Protein AF-A0A6P0ITP3-F1 (afdb_monomer_lite)

Secondary structure (DSSP, 8-state):
-HHHHHHHHHHHHHHHTTSS-S-HHHHHHHHHHTTSEEEETTEEEES-HHHHHHHHH-----

Sequence (62 aa):
GLACIQHFSLRLVLYRNKYIPWNYARFLDYAADRIFLQKVGGGYIFIHRMLMEHFAEMELEN

Foldseek 3Di:
DVVVVVVVVVVVVCVVVVVDPPDPVVVLVVCVVVQQWDDDPPDIDGPDPVSVVVVVPDDPDD

Radius of gyration: 14.96 Å; chains: 1; bounding box: 39×19×29 Å

pLDDT: mean 82.4, std 9.88, range [51.72, 93.56]

Structure (mmCIF, N/CA/C/O backbone):
data_AF-A0A6P0ITP3-F1
#
_entry.id   AF-A0A6P0ITP3-F1
#
loop_
_atom_site.group_PDB
_atom_site.id
_atom_site.type_symbol
_atom_site.label_atom_id
_atom_site.label_alt_id
_atom_site.label_comp_id
_atom_site.label_asym_id
_atom_site.label_entity_id
_atom_site.label_seq_id
_atom_site.pdbx_PDB_ins_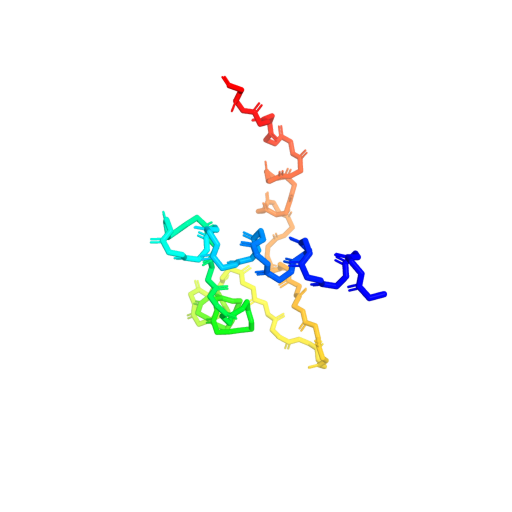code
_atom_site.Cartn_x
_atom_site.Cartn_y
_atom_site.Cartn_z
_atom_site.occupancy
_atom_site.B_iso_or_equiv
_atom_site.auth_seq_id
_atom_site.auth_comp_id
_atom_site.auth_asym_id
_atom_site.auth_atom_id
_atom_site.pdbx_PDB_model_num
ATOM 1 N N . GLY A 1 1 ? 27.094 5.892 -10.462 1.00 61.50 1 GLY A N 1
ATOM 2 C CA . GLY A 1 1 ? 27.069 4.415 -10.543 1.00 61.50 1 GLY A CA 1
ATOM 3 C C . GLY A 1 1 ? 26.937 3.749 -9.182 1.00 61.50 1 GLY A C 1
ATOM 4 O O . GLY A 1 1 ? 26.025 2.957 -8.997 1.00 61.50 1 GLY A O 1
ATOM 5 N N . LEU A 1 2 ? 27.809 4.083 -8.222 1.00 66.12 2 LEU A N 1
ATOM 6 C CA . LEU A 1 2 ? 27.896 3.411 -6.916 1.00 66.12 2 LEU A CA 1
ATOM 7 C C . LEU A 1 2 ? 26.618 3.505 -6.055 1.00 66.12 2 LEU A C 1
ATOM 9 O O . LEU A 1 2 ? 26.228 2.516 -5.448 1.00 66.12 2 LEU A O 1
ATOM 13 N N . ALA A 1 3 ? 25.924 4.650 -6.066 1.00 65.88 3 ALA A N 1
ATO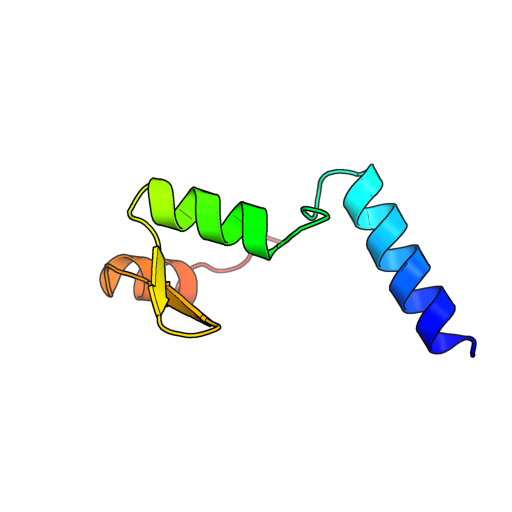M 14 C CA . ALA A 1 3 ? 24.665 4.833 -5.335 1.00 65.88 3 ALA A CA 1
ATOM 15 C C . ALA A 1 3 ? 23.556 3.873 -5.811 1.00 65.88 3 ALA A C 1
ATOM 17 O O . ALA A 1 3 ? 22.872 3.266 -4.993 1.00 65.88 3 ALA A O 1
ATOM 18 N N . CYS A 1 4 ? 23.420 3.648 -7.123 1.00 68.62 4 CYS A N 1
ATOM 19 C CA . CYS A 1 4 ? 22.445 2.693 -7.661 1.00 68.62 4 CYS A CA 1
ATOM 20 C C . CYS A 1 4 ? 22.757 1.258 -7.216 1.00 68.62 4 CYS A C 1
ATOM 22 O O . CYS A 1 4 ? 21.845 0.502 -6.894 1.00 68.62 4 CYS A O 1
ATOM 24 N N . ILE A 1 5 ? 24.046 0.902 -7.157 1.00 74.88 5 ILE A N 1
ATOM 25 C CA . ILE A 1 5 ? 24.508 -0.416 -6.706 1.00 74.88 5 ILE A CA 1
ATOM 26 C C . ILE A 1 5 ? 24.229 -0.590 -5.211 1.00 74.88 5 ILE A C 1
ATOM 28 O O . ILE A 1 5 ? 23.699 -1.620 -4.816 1.00 74.88 5 ILE A O 1
ATOM 32 N N . GLN A 1 6 ? 24.512 0.417 -4.383 1.00 75.25 6 GLN A N 1
ATOM 33 C CA . GLN A 1 6 ? 24.221 0.366 -2.947 1.00 75.25 6 GLN A CA 1
ATOM 34 C C . GLN A 1 6 ? 22.715 0.257 -2.668 1.00 75.25 6 GLN A C 1
ATOM 36 O O . GLN A 1 6 ? 22.306 -0.603 -1.890 1.00 75.25 6 GLN A O 1
ATOM 41 N N . HIS A 1 7 ? 21.878 1.044 -3.351 1.00 74.19 7 HIS A N 1
ATOM 42 C CA . HIS A 1 7 ? 20.419 0.946 -3.221 1.00 74.19 7 HIS A CA 1
ATOM 43 C C . HIS A 1 7 ? 19.869 -0.402 -3.708 1.00 74.19 7 HIS A C 1
ATOM 45 O O . HIS A 1 7 ? 18.955 -0.952 -3.090 1.00 74.19 7 HIS A O 1
ATOM 51 N N . PHE A 1 8 ? 20.420 -0.955 -4.792 1.00 77.06 8 PHE A N 1
ATOM 52 C CA . PHE A 1 8 ? 20.013 -2.263 -5.304 1.00 77.06 8 PHE A CA 1
ATOM 53 C C . PHE A 1 8 ? 20.444 -3.397 -4.369 1.00 77.06 8 PHE A C 1
ATOM 55 O O . PHE A 1 8 ? 19.632 -4.262 -4.050 1.00 77.06 8 PHE A O 1
ATOM 62 N N . SER A 1 9 ? 21.678 -3.357 -3.864 1.00 80.75 9 SER A N 1
ATOM 63 C CA . SER A 1 9 ? 22.183 -4.308 -2.872 1.00 80.75 9 SER A CA 1
ATOM 64 C C . SER A 1 9 ? 21.371 -4.258 -1.581 1.00 80.75 9 SER A C 1
ATOM 66 O O . SER A 1 9 ? 21.003 -5.308 -1.063 1.00 80.75 9 SER A O 1
ATOM 68 N N . LEU A 1 10 ? 21.006 -3.065 -1.098 1.00 80.75 10 LEU A N 1
ATOM 69 C CA . LEU A 1 10 ? 20.141 -2.915 0.073 1.00 80.75 10 LEU A CA 1
ATOM 70 C C . LEU A 1 10 ? 18.760 -3.541 -0.169 1.00 80.75 10 LEU A C 1
ATOM 72 O O . LEU A 1 10 ? 18.298 -4.338 0.645 1.00 80.75 10 LEU A O 1
ATOM 76 N N . ARG A 1 11 ? 18.126 -3.257 -1.316 1.00 77.44 11 ARG A N 1
ATOM 77 C CA . ARG A 1 11 ? 16.855 -3.899 -1.696 1.00 77.44 11 ARG A CA 1
ATOM 78 C C . ARG A 1 11 ? 16.984 -5.417 -1.808 1.00 77.44 11 ARG A C 1
ATOM 80 O O . ARG A 1 11 ? 16.077 -6.129 -1.387 1.00 77.44 11 ARG A O 1
ATOM 87 N N . LEU A 1 12 ? 18.099 -5.916 -2.339 1.00 78.94 12 LEU A N 1
ATOM 88 C CA . LEU A 1 12 ? 18.352 -7.347 -2.481 1.00 78.94 12 LEU A CA 1
ATOM 89 C C . LEU A 1 12 ? 18.493 -8.026 -1.114 1.00 78.94 12 LEU A C 1
ATOM 91 O O . LEU A 1 12 ? 17.869 -9.058 -0.882 1.00 78.94 12 LEU A O 1
ATOM 95 N N . VAL A 1 13 ? 19.266 -7.437 -0.200 1.00 81.88 13 VAL A N 1
ATOM 96 C CA . VAL A 1 13 ? 19.452 -7.949 1.166 1.00 81.88 13 VAL A CA 1
ATOM 97 C C . VAL A 1 13 ? 18.125 -7.947 1.929 1.00 81.88 13 VAL A C 1
ATOM 99 O O . VAL A 1 13 ? 17.740 -8.973 2.488 1.00 81.88 13 VAL A O 1
ATOM 102 N N . LEU A 1 14 ? 17.380 -6.839 1.891 1.00 77.94 14 LEU A N 1
ATOM 103 C CA . LEU A 1 14 ? 16.083 -6.723 2.564 1.00 77.94 14 LEU A CA 1
ATOM 104 C C . LEU A 1 14 ? 15.037 -7.693 1.991 1.00 77.94 14 LEU A C 1
ATOM 106 O O . LEU A 1 14 ? 14.263 -8.275 2.751 1.00 77.94 14 LEU A O 1
ATOM 110 N N . TYR A 1 15 ? 15.033 -7.914 0.671 1.00 74.50 15 TYR A N 1
ATOM 111 C CA . TYR A 1 15 ? 14.153 -8.896 0.037 1.00 74.50 15 TYR A CA 1
ATOM 112 C C . TYR A 1 15 ? 14.518 -10.332 0.426 1.00 74.50 15 TYR A C 1
ATOM 114 O O . TYR A 1 15 ? 13.638 -11.119 0.778 1.00 74.50 15 TYR A O 1
ATOM 122 N N . ARG A 1 16 ? 15.814 -10.681 0.411 1.00 74.19 16 ARG A N 1
ATOM 123 C CA . ARG A 1 16 ? 16.277 -12.021 0.817 1.00 74.19 16 ARG A CA 1
ATOM 124 C C . ARG A 1 16 ? 15.945 -12.328 2.273 1.00 74.19 16 ARG A C 1
ATOM 126 O O . ARG A 1 16 ? 15.616 -13.468 2.583 1.00 74.19 16 ARG A O 1
ATOM 133 N N . ASN A 1 17 ? 15.959 -11.310 3.125 1.00 74.69 17 ASN A N 1
ATOM 134 C CA . ASN A 1 17 ? 15.579 -11.418 4.527 1.00 74.69 17 ASN A CA 1
ATOM 135 C C . ASN A 1 17 ? 14.055 -11.331 4.771 1.00 74.69 17 ASN A C 1
ATOM 137 O O . ASN A 1 17 ? 13.631 -11.311 5.920 1.00 74.69 17 ASN A O 1
ATOM 141 N N . LYS A 1 18 ? 13.220 -11.297 3.718 1.00 67.38 18 LYS A N 1
ATOM 142 C CA . LYS A 1 18 ? 11.745 -11.178 3.778 1.00 67.38 18 LYS A CA 1
ATOM 143 C C . LYS A 1 18 ? 11.212 -9.915 4.475 1.00 67.38 18 LYS A C 1
ATOM 145 O O . LYS A 1 18 ? 10.012 -9.835 4.719 1.00 67.38 18 LYS A O 1
ATOM 150 N N . TYR A 1 19 ? 12.058 -8.917 4.739 1.00 66.25 19 TYR A N 1
ATOM 151 C CA . TYR A 1 19 ? 11.639 -7.653 5.355 1.00 66.25 19 TYR A CA 1
ATOM 152 C C . TYR A 1 19 ? 10.873 -6.749 4.389 1.00 66.25 19 TYR A C 1
ATOM 154 O O . TYR A 1 19 ? 10.064 -5.937 4.824 1.00 66.25 19 TYR A O 1
ATOM 162 N N . ILE A 1 20 ? 11.109 -6.884 3.078 1.00 68.62 20 ILE A N 1
ATOM 163 C CA . ILE A 1 20 ? 10.374 -6.129 2.059 1.00 68.62 20 ILE A CA 1
ATOM 164 C C . ILE A 1 20 ? 9.844 -7.053 0.957 1.00 68.62 20 ILE A C 1
ATOM 166 O O . ILE A 1 20 ? 10.560 -7.954 0.508 1.00 68.62 20 ILE A O 1
ATOM 170 N N . PRO A 1 21 ? 8.613 -6.841 0.465 1.00 71.62 21 PRO A N 1
ATOM 171 C CA . PRO A 1 21 ? 8.125 -7.531 -0.719 1.00 71.62 21 PRO A CA 1
ATOM 172 C C . PRO A 1 21 ? 8.824 -6.984 -1.974 1.00 71.62 21 PRO A C 1
ATOM 174 O O . PRO A 1 21 ? 8.925 -5.776 -2.165 1.00 71.62 21 PRO A O 1
ATOM 177 N N . TRP A 1 22 ? 9.261 -7.872 -2.878 1.00 69.75 22 TRP A N 1
ATOM 178 C CA . TRP A 1 22 ? 9.850 -7.480 -4.174 1.00 69.75 22 TRP A CA 1
ATOM 179 C C . TRP A 1 22 ? 8.918 -6.595 -5.002 1.00 69.75 22 TRP A C 1
ATOM 181 O O . TRP A 1 22 ? 9.352 -5.716 -5.742 1.00 69.75 22 TRP A O 1
ATOM 191 N N . ASN A 1 23 ? 7.617 -6.841 -4.864 1.00 78.62 23 ASN A N 1
ATOM 192 C CA . ASN A 1 23 ? 6.575 -6.096 -5.533 1.00 78.62 23 ASN A CA 1
ATOM 193 C C . ASN A 1 23 ? 5.665 -5.455 -4.482 1.00 78.62 23 ASN A C 1
ATOM 195 O O . ASN A 1 23 ? 4.706 -6.071 -4.016 1.00 78.62 23 ASN A O 1
ATOM 199 N N . TYR A 1 24 ? 5.981 -4.211 -4.123 1.00 80.19 24 TYR A N 1
ATOM 200 C CA . TYR A 1 24 ? 5.140 -3.396 -3.250 1.00 80.19 24 TYR A CA 1
ATOM 201 C C . TYR A 1 24 ? 3.719 -3.259 -3.797 1.00 80.19 24 TYR A C 1
ATOM 203 O O . TYR A 1 24 ? 2.781 -3.333 -3.016 1.00 80.19 24 TYR A O 1
ATOM 211 N N . ALA A 1 25 ? 3.538 -3.155 -5.119 1.00 85.44 25 ALA A N 1
ATOM 212 C CA . ALA A 1 25 ? 2.200 -3.118 -5.701 1.00 85.44 25 ALA A CA 1
ATOM 213 C C . ALA A 1 25 ? 1.431 -4.410 -5.398 1.00 85.44 25 ALA A C 1
ATOM 215 O O . ALA A 1 25 ? 0.296 -4.326 -4.968 1.00 85.44 25 ALA A O 1
ATOM 216 N N . ARG A 1 26 ? 2.067 -5.590 -5.473 1.00 85.56 26 ARG A N 1
ATOM 217 C CA . ARG A 1 26 ? 1.416 -6.862 -5.101 1.00 85.56 26 ARG A CA 1
ATOM 218 C C . ARG A 1 26 ? 1.024 -6.918 -3.622 1.00 85.56 26 ARG A C 1
ATOM 220 O O . ARG A 1 26 ? 0.001 -7.498 -3.284 1.00 85.56 26 ARG A O 1
ATOM 227 N N . PHE A 1 27 ? 1.845 -6.356 -2.736 1.00 86.38 27 PHE A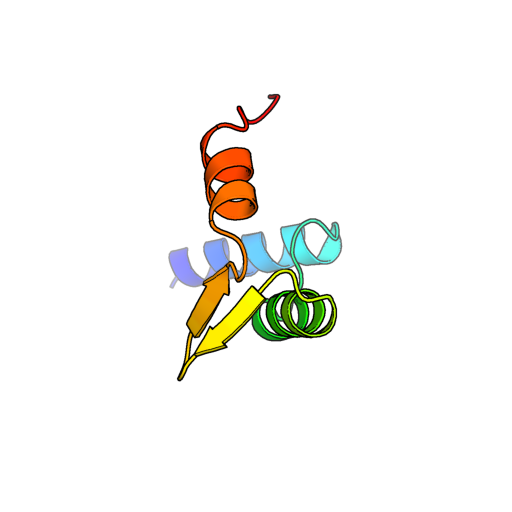 N 1
ATOM 228 C CA . PHE A 1 27 ? 1.513 -6.273 -1.311 1.00 86.38 27 PHE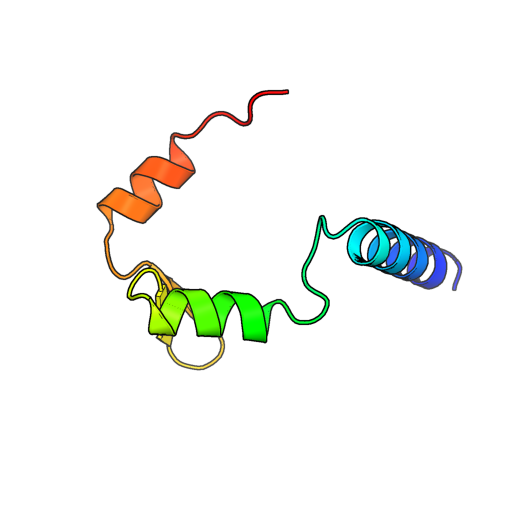 A CA 1
ATOM 229 C C . PHE A 1 27 ? 0.343 -5.314 -1.055 1.00 86.38 27 PHE A C 1
ATOM 231 O O . PHE A 1 27 ? -0.577 -5.655 -0.318 1.00 86.38 27 PHE A O 1
ATOM 238 N N . LEU A 1 28 ? 0.358 -4.142 -1.692 1.00 89.06 28 LEU A N 1
ATOM 239 C CA . LEU A 1 28 ? -0.703 -3.145 -1.568 1.00 89.06 28 LEU A CA 1
ATOM 240 C C . LEU A 1 28 ? -2.008 -3.616 -2.224 1.00 89.06 28 LEU A C 1
ATOM 242 O O . LEU A 1 28 ? -3.073 -3.386 -1.662 1.00 89.06 28 LEU A O 1
ATOM 246 N N . ASP A 1 29 ? -1.929 -4.341 -3.340 1.00 90.12 29 ASP A N 1
ATOM 247 C CA . ASP A 1 29 ? -3.067 -5.015 -3.971 1.00 90.12 29 ASP A CA 1
ATOM 248 C C . ASP A 1 29 ? -3.646 -6.085 -3.030 1.00 90.12 29 ASP A C 1
ATOM 250 O O . ASP A 1 29 ? -4.848 -6.111 -2.809 1.00 90.12 29 ASP A O 1
ATOM 254 N N . TYR A 1 30 ? -2.810 -6.895 -2.367 1.00 89.56 30 TYR A N 1
ATOM 255 C CA . TYR A 1 30 ? -3.286 -7.854 -1.361 1.00 89.56 30 TYR A CA 1
ATOM 256 C C . TYR A 1 30 ? -3.963 -7.171 -0.159 1.00 89.56 30 TYR A C 1
ATOM 258 O O . TYR A 1 30 ? -4.977 -7.649 0.348 1.00 89.56 30 TYR A O 1
ATOM 266 N N . ALA A 1 31 ? -3.424 -6.043 0.310 1.00 89.06 31 ALA A N 1
ATOM 267 C CA . ALA A 1 31 ? -4.066 -5.244 1.351 1.00 89.06 31 ALA A CA 1
ATOM 268 C C . ALA A 1 31 ? -5.386 -4.619 0.859 1.00 89.06 31 ALA A C 1
ATOM 270 O O . ALA A 1 31 ? -6.326 -4.484 1.645 1.00 89.06 31 ALA A O 1
ATOM 271 N N . ALA A 1 32 ? -5.483 -4.291 -0.432 1.00 91.50 32 ALA A N 1
ATOM 272 C CA . ALA A 1 32 ? -6.720 -3.828 -1.043 1.00 91.50 32 ALA A CA 1
ATOM 273 C C . ALA A 1 32 ? -7.777 -4.938 -1.154 1.00 91.50 32 ALA A C 1
ATOM 275 O O . ALA A 1 32 ? -8.926 -4.716 -0.776 1.00 91.50 32 ALA A O 1
ATOM 276 N N . ASP A 1 33 ? -7.382 -6.157 -1.534 1.00 91.50 33 ASP A N 1
ATOM 277 C CA . ASP A 1 33 ? -8.257 -7.342 -1.541 1.00 91.50 33 ASP A CA 1
ATOM 278 C C . ASP A 1 33 ? -8.812 -7.662 -0.142 1.00 91.50 33 ASP A C 1
ATOM 280 O O . ASP A 1 33 ? -9.906 -8.205 0.009 1.00 91.50 33 ASP A O 1
ATOM 284 N N . ARG A 1 34 ? -8.057 -7.314 0.906 1.00 91.38 34 ARG A N 1
ATOM 285 C CA . ARG A 1 34 ? -8.444 -7.471 2.315 1.00 91.38 34 ARG A CA 1
ATOM 286 C C . ARG A 1 34 ? -9.220 -6.276 2.882 1.00 91.38 34 ARG A C 1
ATOM 288 O O . ARG A 1 34 ? -9.498 -6.276 4.077 1.00 91.38 34 ARG A O 1
ATOM 295 N N . ILE A 1 35 ? -9.594 -5.293 2.054 1.00 89.31 35 ILE A N 1
ATOM 296 C CA . ILE A 1 35 ? -10.387 -4.107 2.442 1.00 89.31 35 ILE A CA 1
ATOM 297 C C . ILE A 1 35 ? -9.618 -3.166 3.400 1.00 89.31 35 ILE A C 1
ATOM 299 O O . ILE A 1 35 ? -10.182 -2.268 4.019 1.00 89.31 35 ILE A O 1
ATOM 303 N N . PHE A 1 36 ? -8.293 -3.297 3.501 1.00 89.44 36 PHE A N 1
ATOM 304 C CA . PHE A 1 36 ? -7.482 -2.311 4.227 1.00 89.44 36 PHE A CA 1
ATOM 305 C C . PHE A 1 36 ? -7.220 -1.065 3.374 1.00 89.44 36 PHE A C 1
ATOM 307 O O . PHE A 1 36 ? -7.223 0.059 3.884 1.00 89.44 36 PHE A O 1
ATOM 314 N N . LEU A 1 37 ? -7.014 -1.265 2.070 1.00 93.25 37 LEU A N 1
ATOM 315 C CA . LEU A 1 37 ? -6.692 -0.216 1.106 1.00 93.25 37 LEU A CA 1
ATOM 316 C C . LEU A 1 37 ? -7.685 -0.192 -0.059 1.00 93.25 37 LEU A C 1
ATOM 318 O O . LEU A 1 37 ? -8.330 -1.183 -0.378 1.00 93.25 37 LEU A O 1
ATOM 322 N N . GLN A 1 38 ? -7.767 0.940 -0.741 1.00 92.62 38 GLN A N 1
ATOM 323 C CA . GLN A 1 38 ? -8.465 1.088 -2.007 1.00 92.62 38 GLN A CA 1
ATOM 324 C C . GLN A 1 38 ? -7.487 1.614 -3.047 1.00 92.62 38 GLN A C 1
ATOM 326 O 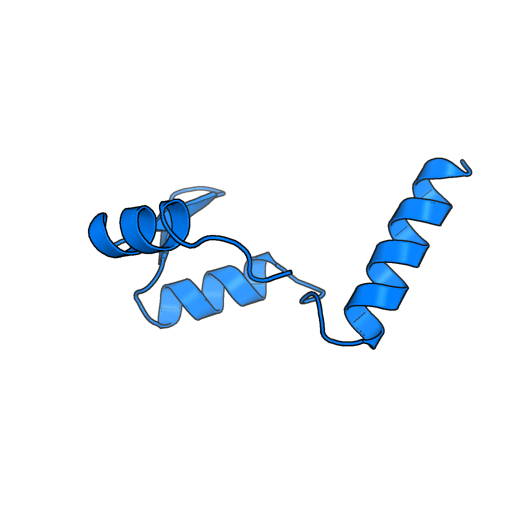O . GLN A 1 38 ? -6.793 2.608 -2.828 1.00 92.62 38 GLN A O 1
ATOM 331 N N . LYS A 1 39 ? -7.437 0.942 -4.196 1.00 91.25 39 LYS A N 1
ATOM 332 C CA . LYS A 1 39 ? -6.658 1.393 -5.345 1.00 91.25 39 LYS A CA 1
ATOM 333 C C . LYS A 1 39 ? -7.406 2.526 -6.039 1.00 91.25 39 LYS A C 1
ATOM 335 O O . LYS A 1 39 ? -8.525 2.327 -6.510 1.00 91.25 39 LYS A O 1
ATOM 340 N N . VAL A 1 40 ? -6.800 3.707 -6.093 1.00 91.50 40 VAL A N 1
ATOM 341 C CA . VAL A 1 40 ? -7.386 4.899 -6.721 1.00 91.50 40 VAL A CA 1
ATOM 342 C C . VAL A 1 40 ? -6.379 5.453 -7.720 1.00 91.50 40 VAL A C 1
ATOM 344 O O . VAL A 1 40 ? -5.313 5.951 -7.354 1.00 91.50 40 VAL A O 1
ATOM 347 N N . GLY A 1 41 ? -6.698 5.317 -9.010 1.00 88.44 41 GLY A N 1
ATOM 348 C CA . GLY A 1 41 ? -5.774 5.642 -10.095 1.00 88.44 41 GLY A CA 1
ATOM 349 C C . GLY A 1 41 ? -4.488 4.807 -10.018 1.00 88.44 41 GLY A C 1
ATOM 350 O O . GLY A 1 41 ? -4.538 3.580 -10.058 1.00 88.44 41 GLY A O 1
ATOM 351 N N . GLY A 1 42 ? -3.337 5.481 -9.914 1.00 87.56 42 GLY A N 1
ATOM 352 C CA . GLY A 1 42 ? -2.014 4.853 -9.776 1.00 87.56 42 GLY A CA 1
ATOM 353 C C . GLY A 1 42 ? -1.536 4.641 -8.332 1.00 87.56 42 GLY A C 1
ATOM 354 O O . GLY A 1 42 ? -0.419 4.167 -8.138 1.00 87.56 42 GLY A O 1
ATOM 355 N N . GLY A 1 43 ? -2.342 5.013 -7.332 1.00 89.69 43 GLY A N 1
ATOM 356 C CA . GLY A 1 43 ? -1.984 4.954 -5.914 1.00 89.69 43 GLY A CA 1
ATOM 357 C C . GLY A 1 43 ? -2.963 4.135 -5.073 1.00 89.69 43 GLY A C 1
ATOM 358 O O . GLY A 1 43 ? -3.921 3.553 -5.583 1.00 89.69 43 GLY A O 1
ATOM 359 N N . TYR A 1 44 ? -2.715 4.111 -3.764 1.00 93.56 44 TYR A N 1
ATOM 360 C CA . TYR A 1 44 ? -3.536 3.412 -2.776 1.00 93.56 44 TYR A CA 1
ATOM 361 C C . TYR A 1 44 ? -3.903 4.376 -1.650 1.00 93.56 44 TYR A C 1
ATOM 363 O O . TYR A 1 44 ? -3.056 5.152 -1.207 1.00 93.56 44 TYR A O 1
ATOM 371 N N . ILE A 1 45 ? -5.146 4.311 -1.183 1.00 93.19 45 ILE A N 1
ATOM 372 C CA . ILE A 1 45 ? -5.634 5.055 -0.017 1.00 93.19 45 ILE A CA 1
ATOM 373 C C . ILE A 1 45 ? -6.147 4.080 1.041 1.00 93.19 45 ILE A C 1
ATOM 375 O O . ILE A 1 45 ? -6.603 2.991 0.701 1.00 93.19 45 ILE A O 1
ATOM 379 N N . PHE A 1 46 ? -6.101 4.455 2.317 1.00 93.56 46 PHE A N 1
ATOM 380 C CA . PHE A 1 46 ? -6.783 3.686 3.360 1.00 93.56 46 PHE A CA 1
ATOM 381 C C . PHE A 1 46 ? -8.294 3.857 3.226 1.00 93.56 46 PHE A C 1
ATOM 383 O O . PHE A 1 46 ? -8.780 4.978 3.085 1.00 93.56 46 PHE A O 1
ATOM 390 N N . ILE A 1 47 ? -9.035 2.750 3.302 1.00 92.38 47 ILE A N 1
ATOM 391 C CA . ILE A 1 47 ? -10.506 2.786 3.252 1.00 92.38 47 ILE A CA 1
ATOM 392 C C . ILE A 1 47 ? -11.073 3.415 4.530 1.00 92.38 47 ILE A C 1
ATOM 394 O O . ILE A 1 47 ? -12.023 4.194 4.483 1.00 92.38 47 ILE A O 1
ATOM 398 N N . HIS A 1 48 ? -10.472 3.100 5.678 1.00 90.94 48 HIS A N 1
ATOM 399 C CA . HIS A 1 48 ? -10.916 3.583 6.981 1.00 90.94 48 HIS A CA 1
ATOM 400 C C . HIS A 1 48 ? -9.951 4.630 7.533 1.00 90.94 48 HIS A C 1
ATOM 402 O O . HIS A 1 48 ? -8.773 4.341 7.743 1.00 90.94 48 HIS A O 1
ATOM 408 N N . ARG A 1 49 ? -10.462 5.829 7.846 1.00 88.56 49 ARG A N 1
ATOM 409 C CA . ARG A 1 49 ? -9.648 6.903 8.441 1.00 88.56 49 ARG A CA 1
ATOM 410 C C . ARG A 1 49 ? -9.044 6.499 9.789 1.00 88.56 49 ARG A C 1
ATOM 412 O O . ARG A 1 49 ? -7.873 6.757 10.005 1.00 88.56 49 ARG A O 1
ATOM 419 N N . MET A 1 50 ? -9.792 5.771 10.622 1.00 90.06 50 MET A N 1
ATOM 420 C CA . MET A 1 50 ? -9.302 5.277 11.919 1.00 90.06 50 MET A CA 1
ATOM 421 C C . MET A 1 50 ? -8.096 4.340 11.783 1.00 90.06 50 MET A C 1
ATOM 423 O O . MET A 1 50 ? -7.220 4.338 12.635 1.00 90.06 50 MET A O 1
ATOM 427 N N . LEU A 1 51 ? -8.030 3.548 10.706 1.00 89.38 51 LEU A N 1
ATOM 428 C CA . LEU A 1 51 ? -6.885 2.674 10.448 1.00 89.38 51 LEU A CA 1
ATOM 429 C C . LEU A 1 51 ? -5.641 3.492 10.082 1.00 89.38 51 LEU A C 1
ATOM 431 O O . LEU A 1 51 ? -4.546 3.193 10.545 1.00 89.38 51 LEU A O 1
ATOM 435 N N . MET A 1 52 ? -5.823 4.534 9.267 1.00 90.94 52 MET A N 1
ATOM 436 C CA . MET A 1 52 ? -4.760 5.484 8.942 1.00 90.94 52 MET A CA 1
ATOM 437 C C . MET A 1 52 ? -4.274 6.221 10.196 1.00 90.94 52 MET A C 1
ATOM 439 O O . MET A 1 52 ? -3.070 6.303 10.407 1.00 90.94 52 MET A O 1
ATOM 443 N N . GLU A 1 53 ? -5.197 6.720 11.024 1.00 91.94 53 GLU A N 1
ATOM 444 C CA . GLU A 1 53 ? -4.897 7.404 12.291 1.00 91.94 53 GLU A CA 1
ATOM 445 C C . GLU A 1 53 ? -4.150 6.469 13.253 1.00 91.94 53 GLU A C 1
ATOM 447 O O . GLU A 1 53 ? -3.090 6.835 13.745 1.00 91.94 53 GLU A O 1
ATOM 452 N N . HIS A 1 54 ? -4.602 5.222 13.412 1.00 89.81 54 HIS A N 1
ATOM 453 C CA . HIS A 1 54 ? -3.917 4.227 14.240 1.00 89.81 54 HIS A CA 1
ATOM 454 C C . HIS A 1 54 ? -2.472 3.970 13.792 1.00 89.81 54 HIS A C 1
ATOM 456 O O . HIS A 1 54 ? -1.571 3.920 14.623 1.00 89.81 54 HIS A O 1
ATOM 462 N N . PHE A 1 55 ? -2.226 3.829 12.484 1.00 87.62 55 PHE A N 1
ATOM 463 C CA . PHE A 1 55 ? -0.860 3.674 11.977 1.00 87.62 55 PHE A CA 1
ATOM 464 C C . PHE A 1 55 ? -0.025 4.953 12.099 1.00 87.62 55 PHE A C 1
ATOM 466 O O . PHE A 1 55 ? 1.190 4.854 12.233 1.00 87.62 55 PHE A O 1
ATOM 473 N N . ALA A 1 56 ? -0.644 6.135 12.044 1.00 90.12 56 ALA A N 1
ATOM 474 C CA . ALA A 1 56 ? 0.048 7.406 12.248 1.00 90.12 56 ALA A CA 1
ATOM 475 C C . ALA A 1 56 ? 0.435 7.634 13.719 1.00 90.12 56 ALA A C 1
ATOM 477 O O . ALA A 1 56 ? 1.446 8.275 13.98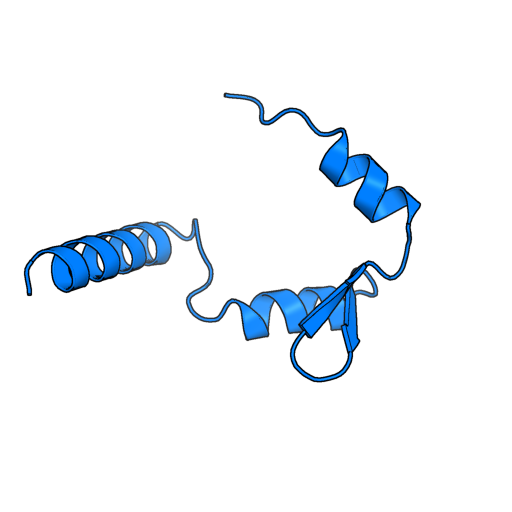9 1.00 90.12 56 ALA A O 1
ATOM 478 N N . GLU A 1 57 ? -0.359 7.103 14.650 1.00 91.50 57 GLU A N 1
ATOM 479 C CA . GLU A 1 57 ? -0.122 7.153 16.099 1.00 91.50 57 GLU A CA 1
ATOM 480 C C . GLU A 1 57 ? 0.781 6.019 16.608 1.00 91.50 57 GLU A C 1
ATOM 482 O O . GLU A 1 57 ? 1.255 6.069 17.740 1.00 91.50 57 GLU A O 1
ATOM 487 N N . MET A 1 58 ? 1.024 4.991 15.792 1.00 89.31 58 MET A N 1
ATOM 488 C CA . MET A 1 58 ? 1.882 3.867 16.156 1.00 89.31 58 MET A CA 1
ATOM 489 C C . MET A 1 58 ? 3.340 4.333 16.258 1.00 89.31 58 MET A C 1
ATOM 491 O O . MET A 1 58 ? 3.980 4.632 15.248 1.00 89.31 58 MET A O 1
ATOM 495 N N . GLU A 1 59 ? 3.888 4.371 17.474 1.00 81.25 59 GLU A N 1
ATOM 496 C CA . GLU A 1 59 ? 5.330 4.525 17.659 1.00 81.25 59 GLU A CA 1
ATOM 497 C C . GLU A 1 59 ? 6.041 3.267 17.151 1.00 81.25 59 GLU A C 1
ATOM 499 O O . GLU A 1 59 ? 5.649 2.138 17.451 1.00 81.25 59 GLU A O 1
ATOM 504 N N . LEU A 1 60 ? 7.089 3.458 16.350 1.00 78.06 60 LEU A N 1
ATOM 505 C CA . LEU A 1 60 ? 7.953 2.357 15.945 1.00 78.06 60 LEU A CA 1
ATOM 506 C C . LEU A 1 60 ? 8.725 1.891 17.184 1.00 78.06 60 LEU A C 1
ATOM 508 O O . LEU A 1 60 ? 9.650 2.574 17.623 1.00 78.06 60 LEU A O 1
ATOM 512 N N . GLU A 1 61 ? 8.336 0.749 17.753 1.00 65.12 61 GLU A N 1
ATOM 513 C CA . GLU A 1 61 ? 9.148 0.064 18.762 1.00 65.12 61 GLU A CA 1
ATOM 514 C C . GLU A 1 61 ? 10.533 -0.234 18.154 1.00 65.12 61 GLU A C 1
ATOM 516 O O . GLU A 1 61 ? 10.634 -0.896 17.116 1.00 65.12 61 GLU A O 1
ATOM 521 N N . ASN A 1 62 ? 11.581 0.334 18.768 1.00 51.72 62 ASN A N 1
ATOM 522 C CA . ASN A 1 62 ? 12.988 0.188 18.370 1.00 51.72 62 ASN A CA 1
ATOM 523 C C . ASN A 1 62 ? 13.597 -1.126 18.864 1.00 51.72 62 ASN A C 1
ATOM 525 O O . ASN A 1 62 ? 13.376 -1.464 20.049 1.00 51.72 62 ASN A O 1
#